Protein AF-A0A3S2CDN4-F1 (afdb_monomer)

Foldseek 3Di:
DVVVVVVVVVVVVVVVVVVVVDPDPVVPDPLVVVLLVLLQQQLAPPDPVSSVVSNVCSVVQLVVCVVVPPCSSVVSVVVSVVSCVVCVRTPDDDPDD

Secondary structure (DSSP, 8-state):
-HHHHHHHHHHHHHHHHHHHSS--GGGG-HHHHHHHHHHHHHH-TT-HHHHHHHHHHHHHHHHHGGGGGGGHHHHHHHHHHHHHHH-TT-SS-----

Sequence (97 aa):
AYMMGAVIASVAGCLYAAKMTAISPESFTFNQSLLILLGVVLGGMGRIPGVVLGAVLVALLPEVLRGAGTYRPLVTAIALLAIMLFRPNGLWPDKRV

Solvent-accessible surface area (backbone atoms only — not comparable to full-atom values): 5607 Å² total; per-residue (Å²): 110,69,67,62,52,50,53,54,52,50,54,51,48,53,52,50,55,65,71,54,82,61,95,50,76,78,75,70,38,73,68,55,58,47,50,56,50,49,11,48,60,47,5,26,99,82,43,73,70,19,26,53,53,24,35,52,49,52,60,45,50,57,57,73,40,58,83,52,62,92,51,34,67,61,54,44,51,51,52,50,50,49,50,41,71,78,40,76,71,20,84,46,84,83,86,78,126

Structure (mmCIF, N/CA/C/O backbone):
data_AF-A0A3S2CDN4-F1
#
_entry.id   AF-A0A3S2CDN4-F1
#
loop_
_atom_site.group_PDB
_atom_site.id
_atom_site.type_symbol
_atom_site.label_atom_id
_atom_site.label_alt_id
_atom_site.label_comp_id
_atom_site.label_asym_id
_atom_site.label_entity_id
_atom_site.label_seq_id
_atom_site.pdbx_PDB_ins_code
_atom_site.Cartn_x
_atom_site.Cartn_y
_atom_site.Cartn_z
_atom_site.occupancy
_atom_site.B_iso_or_equiv
_atom_site.auth_seq_id
_atom_site.auth_comp_id
_atom_site.auth_asym_id
_atom_site.auth_atom_id
_atom_site.pdbx_PDB_model_num
ATOM 1 N N . ALA A 1 1 ? -7.352 -16.772 11.253 1.00 75.88 1 ALA A N 1
ATOM 2 C CA . ALA A 1 1 ? -7.006 -15.417 10.769 1.00 75.88 1 ALA A CA 1
ATOM 3 C C . ALA A 1 1 ? -5.616 -15.371 10.126 1.00 75.88 1 ALA A C 1
ATOM 5 O O . ALA A 1 1 ? -5.547 -15.130 8.930 1.00 75.88 1 ALA A O 1
ATOM 6 N N . TYR A 1 2 ? -4.536 -15.673 10.861 1.00 81.44 2 TYR A N 1
ATOM 7 C CA . TYR A 1 2 ? -3.157 -15.590 10.341 1.00 81.44 2 TYR A CA 1
ATOM 8 C C . TYR A 1 2 ? -2.913 -16.455 9.091 1.00 81.44 2 TYR A C 1
ATOM 10 O O . TYR A 1 2 ? -2.394 -15.964 8.096 1.00 81.44 2 TYR A O 1
ATOM 18 N N . MET A 1 3 ? -3.390 -17.707 9.096 1.00 92.25 3 MET A N 1
ATOM 19 C CA . MET A 1 3 ? -3.254 -18.618 7.949 1.00 92.25 3 MET A CA 1
ATOM 20 C C . MET A 1 3 ? -3.964 -18.114 6.683 1.00 92.25 3 MET A C 1
ATOM 22 O O . MET A 1 3 ? -3.390 -18.164 5.604 1.00 92.25 3 MET A O 1
ATOM 26 N N . MET A 1 4 ? -5.186 -17.578 6.799 1.00 88.81 4 MET A N 1
ATOM 27 C CA . MET A 1 4 ? -5.907 -17.031 5.638 1.00 88.81 4 MET A CA 1
ATOM 28 C C . MET A 1 4 ? -5.191 -15.803 5.065 1.00 88.81 4 MET A C 1
ATOM 30 O O . MET A 1 4 ? -5.064 -15.689 3.852 1.00 88.81 4 MET A O 1
ATOM 34 N N . GLY A 1 5 ? -4.673 -14.920 5.927 1.00 85.94 5 GLY A N 1
ATOM 35 C CA . GLY A 1 5 ? -3.873 -13.771 5.493 1.00 85.94 5 GLY A CA 1
ATOM 36 C C . GLY A 1 5 ? -2.573 -14.189 4.803 1.00 85.94 5 GLY A C 1
ATOM 37 O O . GLY A 1 5 ? -2.247 -13.647 3.751 1.00 85.94 5 GLY A O 1
ATOM 38 N N . ALA A 1 6 ? -1.878 -15.193 5.346 1.00 89.19 6 ALA A N 1
ATOM 39 C CA . ALA A 1 6 ? -0.658 -15.735 4.756 1.00 89.19 6 ALA A CA 1
ATOM 40 C C . ALA A 1 6 ? -0.914 -16.335 3.366 1.00 89.19 6 ALA A C 1
ATOM 42 O O . ALA A 1 6 ? -0.197 -16.009 2.429 1.00 89.19 6 ALA A O 1
ATOM 43 N N . VAL A 1 7 ? -1.979 -17.129 3.201 1.00 95.25 7 VAL A N 1
ATOM 44 C CA . VAL A 1 7 ? -2.347 -17.709 1.898 1.00 95.25 7 VAL A CA 1
ATOM 45 C C . VAL A 1 7 ? -2.629 -16.614 0.865 1.00 95.25 7 VAL A C 1
ATOM 47 O O . VAL A 1 7 ? -2.104 -16.674 -0.245 1.00 95.25 7 VAL A O 1
ATOM 50 N N . ILE A 1 8 ? -3.400 -15.584 1.226 1.00 89.50 8 ILE A N 1
ATOM 51 C CA . ILE A 1 8 ? -3.726 -14.475 0.314 1.00 89.50 8 ILE A CA 1
ATOM 52 C C . ILE A 1 8 ? -2.463 -13.681 -0.056 1.00 89.50 8 ILE A C 1
ATOM 54 O O . ILE A 1 8 ? -2.251 -13.375 -1.230 1.00 89.50 8 ILE A O 1
ATOM 58 N N . ALA A 1 9 ? -1.601 -13.387 0.921 1.00 87.19 9 ALA A N 1
ATOM 59 C CA . ALA A 1 9 ? -0.348 -12.669 0.698 1.00 87.19 9 ALA A CA 1
ATOM 60 C C . ALA A 1 9 ? 0.628 -13.463 -0.187 1.00 87.19 9 ALA A C 1
ATOM 62 O O . ALA A 1 9 ? 1.229 -12.893 -1.098 1.00 87.19 9 ALA A O 1
ATOM 63 N N . SER A 1 10 ? 0.751 -14.778 0.025 1.00 90.00 10 SER A N 1
ATOM 64 C CA . SER A 1 10 ? 1.596 -15.652 -0.796 1.00 90.00 10 SER A CA 1
ATOM 65 C C . SER A 1 10 ? 1.110 -15.725 -2.243 1.00 90.00 10 SER A C 1
ATOM 67 O O . SER A 1 10 ? 1.911 -15.550 -3.157 1.00 90.00 10 SER A O 1
ATOM 69 N N . VAL A 1 11 ? -0.196 -15.911 -2.471 1.00 94.81 11 VAL A N 1
ATOM 70 C CA . VAL A 1 11 ? -0.769 -15.948 -3.829 1.00 94.81 11 VAL A CA 1
ATOM 71 C C . VAL A 1 11 ? -0.549 -14.619 -4.557 1.00 94.81 11 VAL A C 1
ATOM 73 O O . VAL A 1 11 ? -0.111 -14.614 -5.708 1.00 94.81 11 VAL A O 1
ATOM 76 N N . ALA A 1 12 ? -0.784 -13.490 -3.881 1.00 87.75 12 ALA A N 1
ATOM 77 C CA . ALA A 1 12 ? -0.528 -12.163 -4.438 1.00 87.75 12 ALA A CA 1
ATOM 78 C C . ALA A 1 12 ? 0.957 -11.953 -4.787 1.00 87.75 12 ALA A C 1
ATOM 80 O O . ALA A 1 12 ? 1.267 -11.440 -5.863 1.00 87.75 12 ALA A O 1
ATOM 81 N N . GLY A 1 13 ? 1.876 -12.396 -3.922 1.00 84.75 13 GLY A N 1
ATOM 82 C CA . GLY A 1 13 ? 3.319 -12.324 -4.159 1.00 84.75 13 GLY A CA 1
ATOM 83 C C . GLY A 1 13 ? 3.778 -13.160 -5.358 1.00 84.75 13 GLY A C 1
ATOM 84 O O . GLY A 1 13 ? 4.526 -12.665 -6.200 1.00 84.75 13 GLY A O 1
ATOM 85 N N . CYS A 1 14 ? 3.283 -14.396 -5.495 1.00 89.06 14 CYS A N 1
ATOM 86 C CA . CYS A 1 14 ? 3.586 -15.251 -6.647 1.00 89.06 14 CYS A CA 1
ATOM 87 C C . CYS A 1 14 ? 3.082 -14.644 -7.966 1.00 89.06 14 CYS A C 1
ATOM 89 O O . CYS A 1 14 ? 3.803 -14.650 -8.964 1.00 89.06 14 CYS A O 1
ATOM 91 N N . LEU A 1 15 ? 1.872 -14.074 -7.968 1.00 87.50 15 LEU A N 1
ATOM 92 C CA . LEU A 1 15 ? 1.315 -13.367 -9.126 1.00 87.50 15 LEU A CA 1
ATOM 93 C C . LEU A 1 15 ? 2.140 -12.128 -9.491 1.00 87.50 15 LEU A C 1
ATOM 95 O O . LEU A 1 15 ? 2.399 -11.887 -10.669 1.00 87.50 15 LEU A O 1
ATOM 99 N N . TYR A 1 16 ? 2.575 -11.357 -8.493 1.00 82.75 16 TYR A N 1
ATOM 100 C CA . TYR A 1 16 ? 3.409 -10.177 -8.702 1.00 82.75 16 TYR A CA 1
ATOM 101 C C . TYR A 1 16 ? 4.774 -10.536 -9.308 1.00 82.75 16 TYR A C 1
ATOM 103 O O . TYR A 1 16 ? 5.199 -9.922 -10.286 1.00 82.75 16 TYR A O 1
ATOM 111 N N . ALA A 1 17 ? 5.420 -11.590 -8.802 1.00 82.12 17 ALA A N 1
ATOM 112 C CA . ALA A 1 17 ? 6.676 -12.095 -9.353 1.00 82.12 17 ALA A CA 1
ATOM 113 C C . ALA A 1 17 ? 6.517 -12.582 -10.806 1.00 82.12 17 ALA A C 1
ATOM 115 O O . ALA A 1 17 ? 7.334 -12.248 -11.663 1.00 82.12 17 ALA A O 1
ATOM 116 N N . ALA A 1 18 ? 5.429 -13.300 -11.109 1.00 83.56 18 ALA A N 1
ATOM 117 C CA . ALA A 1 18 ? 5.124 -13.754 -12.466 1.00 83.56 18 ALA A CA 1
ATOM 118 C C . ALA A 1 18 ? 4.884 -12.588 -13.443 1.00 83.56 18 ALA A C 1
ATOM 120 O O . ALA A 1 18 ? 5.219 -12.692 -14.621 1.00 83.56 18 ALA A O 1
ATOM 121 N N . LYS A 1 19 ? 4.335 -11.463 -12.963 1.00 78.62 19 LYS A N 1
ATOM 122 C CA . LYS A 1 19 ? 4.163 -10.238 -13.759 1.00 78.62 19 LYS A CA 1
ATOM 123 C C . LYS A 1 19 ? 5.472 -9.517 -14.057 1.00 78.62 19 LYS A C 1
ATOM 125 O O . LYS A 1 19 ? 5.550 -8.863 -15.091 1.00 78.62 19 LYS A O 1
ATOM 130 N N . MET A 1 20 ? 6.474 -9.610 -13.183 1.00 72.25 20 MET A N 1
ATOM 131 C CA . MET A 1 20 ? 7.726 -8.882 -13.379 1.00 72.25 20 MET A CA 1
ATOM 132 C C . MET A 1 20 ? 8.624 -9.493 -14.459 1.00 72.25 20 MET A C 1
ATOM 134 O O . MET A 1 20 ? 9.335 -8.724 -15.086 1.00 72.25 20 MET A O 1
ATOM 138 N N . THR A 1 21 ? 8.526 -10.794 -14.782 1.00 65.88 21 THR A N 1
ATOM 139 C CA . THR A 1 21 ? 9.258 -11.554 -15.843 1.00 65.88 21 THR A CA 1
ATOM 140 C C . THR A 1 21 ? 10.799 -11.464 -15.866 1.00 65.88 21 THR A C 1
ATOM 142 O O . THR A 1 21 ? 11.448 -12.463 -16.154 1.00 65.88 21 THR A O 1
ATOM 145 N N . ALA A 1 22 ? 11.396 -10.331 -15.504 1.00 62.41 22 ALA A N 1
ATOM 146 C CA . ALA A 1 22 ? 12.802 -10.092 -15.241 1.00 62.41 22 ALA A CA 1
ATOM 147 C C . ALA A 1 22 ? 12.918 -9.407 -13.870 1.00 62.41 22 ALA A C 1
ATOM 149 O O . ALA A 1 22 ? 12.385 -8.320 -13.645 1.00 62.41 22 ALA A O 1
ATOM 150 N N . ILE A 1 23 ? 13.593 -10.064 -12.929 1.00 61.00 23 ILE A N 1
ATOM 151 C CA . ILE A 1 23 ? 13.836 -9.516 -11.592 1.00 61.00 23 ILE A CA 1
ATOM 152 C C . ILE A 1 23 ? 15.071 -8.622 -11.698 1.00 61.00 23 ILE A C 1
ATOM 154 O O . ILE A 1 23 ? 16.198 -9.073 -11.508 1.00 61.00 23 ILE A O 1
ATOM 158 N N . SER A 1 24 ? 14.860 -7.358 -12.058 1.00 60.06 24 SER A N 1
ATOM 159 C CA . SER A 1 24 ? 15.920 -6.346 -12.032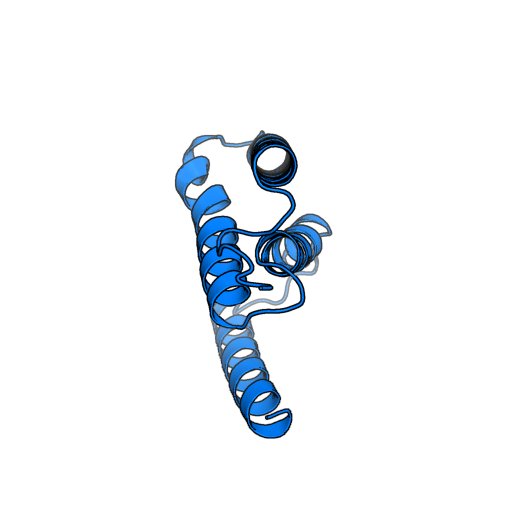 1.00 60.06 24 SER A CA 1
ATOM 160 C C . SER A 1 24 ? 15.976 -5.697 -10.644 1.00 60.06 24 SER A C 1
ATOM 162 O O . SER A 1 24 ? 14.915 -5.344 -10.120 1.00 60.06 24 SER A O 1
ATOM 164 N N . PRO A 1 25 ? 17.159 -5.488 -10.035 1.00 58.47 25 PRO A N 1
ATOM 165 C CA . PRO A 1 25 ? 17.287 -4.817 -8.736 1.00 58.47 25 PRO A CA 1
ATOM 166 C C . PRO A 1 25 ? 16.638 -3.426 -8.697 1.00 58.47 25 PRO A C 1
ATOM 168 O O . PRO A 1 25 ? 16.165 -3.002 -7.644 1.00 58.47 25 PRO A O 1
ATOM 171 N N . GLU A 1 26 ? 16.528 -2.738 -9.841 1.00 65.19 26 GLU A N 1
ATOM 172 C CA . GLU A 1 26 ? 15.805 -1.462 -9.928 1.00 65.19 26 GLU A CA 1
ATOM 173 C C . GLU A 1 26 ? 14.290 -1.585 -9.691 1.00 65.19 26 GLU A C 1
ATOM 175 O O . GLU A 1 26 ? 13.628 -0.597 -9.374 1.00 65.19 26 GLU A O 1
ATOM 180 N N . SER A 1 27 ? 13.715 -2.782 -9.808 1.00 62.59 27 SER A N 1
ATOM 181 C CA . SER A 1 27 ? 12.283 -2.994 -9.584 1.00 62.59 27 SER A CA 1
ATOM 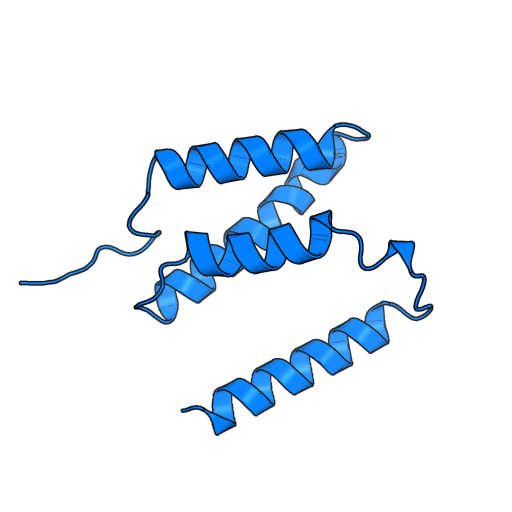182 C C . SER A 1 27 ? 11.899 -2.922 -8.107 1.00 62.59 27 SER A C 1
ATOM 184 O O . SER A 1 27 ? 10.759 -2.600 -7.804 1.00 62.59 27 SER A O 1
ATOM 186 N N . PHE A 1 28 ? 12.831 -3.170 -7.181 1.00 65.31 28 PHE A N 1
ATOM 187 C CA . PHE A 1 28 ? 12.611 -3.079 -5.731 1.00 65.31 28 PHE A CA 1
ATOM 188 C C . PHE A 1 28 ? 13.349 -1.880 -5.133 1.00 65.31 28 PHE A C 1
ATOM 190 O O . PHE A 1 28 ? 14.074 -1.984 -4.145 1.00 65.31 28 PHE A O 1
ATOM 197 N N . THR A 1 29 ? 13.175 -0.712 -5.746 1.00 75.81 29 THR A N 1
ATOM 198 C CA . THR A 1 29 ? 13.712 0.530 -5.183 1.00 75.81 29 THR A CA 1
ATOM 199 C C . THR A 1 29 ? 13.004 0.904 -3.882 1.00 75.81 29 THR A C 1
ATOM 201 O O . THR A 1 29 ? 11.862 0.519 -3.624 1.00 75.81 29 THR A O 1
ATOM 204 N N . PHE A 1 30 ? 13.670 1.731 -3.074 1.00 74.25 30 PHE A N 1
ATOM 205 C CA . PHE A 1 30 ? 13.145 2.293 -1.824 1.00 74.25 30 PHE A CA 1
ATOM 206 C C . PHE A 1 30 ? 11.720 2.867 -1.948 1.00 74.25 30 PHE A C 1
ATOM 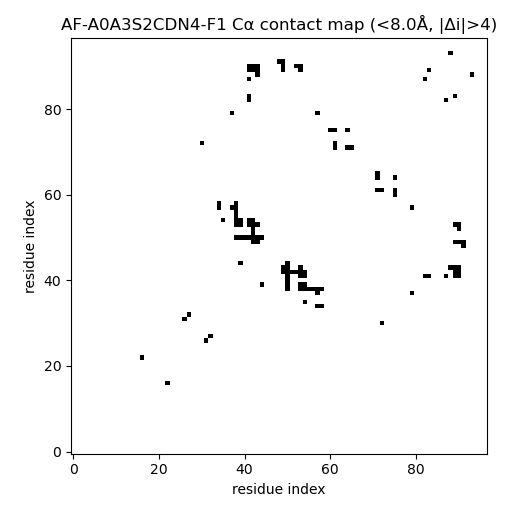208 O O . PHE A 1 30 ? 10.907 2.748 -1.033 1.00 74.25 30 PHE A O 1
ATOM 215 N N . ASN A 1 31 ? 11.396 3.432 -3.112 1.00 75.06 31 ASN A N 1
ATOM 216 C CA . ASN A 1 31 ? 10.080 3.975 -3.424 1.00 75.06 31 ASN A CA 1
ATOM 217 C C . ASN A 1 31 ? 8.964 2.916 -3.323 1.00 75.06 31 ASN A C 1
ATOM 219 O O . ASN A 1 31 ? 7.898 3.175 -2.771 1.00 75.06 31 ASN A O 1
ATOM 223 N N . GLN A 1 32 ? 9.218 1.690 -3.780 1.00 78.56 32 GLN A N 1
ATOM 224 C CA . GLN A 1 32 ? 8.206 0.636 -3.779 1.00 78.56 32 GLN A CA 1
ATOM 225 C C . GLN A 1 32 ? 7.913 0.119 -2.367 1.00 78.56 32 GLN A C 1
ATOM 227 O O . GLN A 1 32 ? 6.753 -0.078 -2.005 1.00 78.56 32 GLN A O 1
ATOM 232 N N . SER A 1 33 ? 8.949 -0.014 -1.536 1.00 82.44 33 SER A N 1
ATOM 233 C CA . SER A 1 33 ? 8.796 -0.349 -0.116 1.00 82.44 33 SER A CA 1
ATOM 234 C C . SER A 1 33 ? 8.026 0.735 0.641 1.00 82.44 33 SER A C 1
ATOM 236 O O . SER A 1 33 ? 7.159 0.416 1.454 1.00 82.44 33 SER A O 1
ATOM 238 N N . LEU A 1 34 ? 8.291 2.012 0.339 1.00 82.38 34 LEU A N 1
ATOM 239 C CA . LEU A 1 34 ? 7.536 3.133 0.898 1.00 82.38 34 LEU A CA 1
ATOM 240 C C . LEU A 1 34 ? 6.058 3.078 0.514 1.00 82.38 34 LEU A C 1
ATOM 242 O O . LEU A 1 34 ? 5.216 3.262 1.384 1.00 82.38 34 LEU A O 1
ATOM 246 N N . LEU A 1 35 ? 5.718 2.797 -0.745 1.00 79.50 35 LEU A N 1
ATOM 247 C CA . LEU A 1 35 ? 4.318 2.704 -1.175 1.00 79.50 35 LEU A CA 1
ATOM 248 C C . LEU A 1 35 ? 3.552 1.611 -0.419 1.00 79.50 35 LEU A C 1
ATOM 250 O O . LEU A 1 35 ? 2.426 1.842 0.019 1.00 79.50 35 LEU A O 1
ATOM 254 N N . ILE A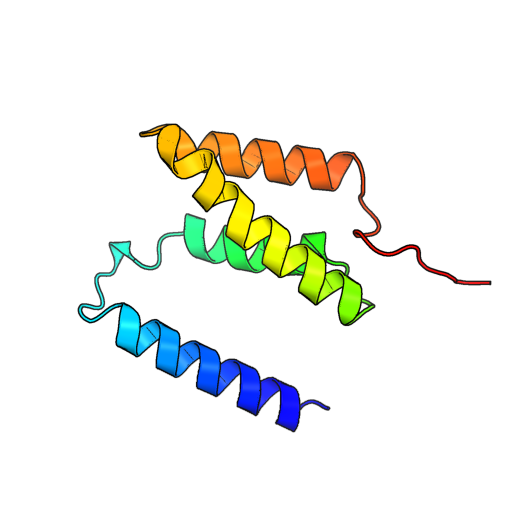 1 36 ? 4.172 0.446 -0.210 1.00 82.62 36 ILE A N 1
ATOM 255 C CA . ILE A 1 36 ? 3.565 -0.653 0.556 1.00 82.62 36 ILE A CA 1
ATOM 256 C C . ILE A 1 36 ? 3.386 -0.248 2.026 1.00 82.62 36 ILE A C 1
ATOM 258 O O . ILE A 1 36 ? 2.304 -0.430 2.587 1.00 82.62 36 ILE A O 1
ATOM 262 N N . LEU A 1 37 ? 4.416 0.347 2.641 1.00 81.81 37 LEU A N 1
ATOM 263 C CA . LEU A 1 37 ? 4.359 0.847 4.017 1.00 81.81 37 LEU A CA 1
ATOM 264 C C . LEU A 1 37 ? 3.248 1.896 4.180 1.00 81.81 37 LEU A C 1
ATOM 266 O O . LEU A 1 37 ? 2.422 1.798 5.085 1.00 81.81 37 LEU A O 1
ATOM 270 N N . LEU A 1 38 ? 3.196 2.876 3.279 1.00 76.75 38 LEU A N 1
ATOM 271 C CA . LEU A 1 38 ? 2.210 3.952 3.294 1.00 76.75 38 LEU A CA 1
ATOM 272 C C . LEU A 1 38 ? 0.792 3.416 3.086 1.00 76.75 38 LEU A C 1
ATOM 274 O O . LEU A 1 38 ? -0.113 3.877 3.772 1.00 76.75 38 LEU A O 1
ATOM 278 N N . GLY A 1 39 ? 0.590 2.418 2.220 1.00 78.00 39 GLY A N 1
ATOM 279 C CA . GLY A 1 39 ? -0.712 1.770 2.033 1.00 78.00 39 GLY A CA 1
ATOM 280 C C . GLY A 1 39 ? -1.270 1.162 3.323 1.00 78.00 39 GLY A C 1
ATOM 281 O O . GLY A 1 39 ? -2.455 1.314 3.619 1.00 78.00 39 GLY A O 1
ATOM 282 N N . VAL A 1 40 ? -0.407 0.537 4.130 1.00 76.69 40 VAL A N 1
ATOM 283 C CA . VAL A 1 40 ? -0.792 -0.056 5.421 1.00 76.69 40 VAL A CA 1
ATOM 284 C C . VAL A 1 40 ? -0.999 1.016 6.495 1.00 76.69 40 VAL A C 1
ATOM 286 O O . VAL A 1 40 ? -1.991 0.970 7.222 1.00 76.69 40 VAL A O 1
ATOM 289 N N . VAL A 1 41 ? -0.101 2.001 6.583 1.00 75.94 41 VAL A N 1
ATOM 290 C CA . VAL A 1 41 ? -0.162 3.066 7.599 1.00 75.94 41 VAL A CA 1
ATOM 291 C C . VAL A 1 41 ? -1.364 3.989 7.370 1.00 75.94 41 VAL A C 1
ATOM 293 O O . VAL A 1 41 ? -2.082 4.294 8.319 1.00 75.94 41 VAL A O 1
ATOM 296 N N . LEU A 1 42 ? -1.643 4.374 6.119 1.00 74.56 42 LEU A N 1
ATOM 297 C CA . LEU A 1 42 ? -2.794 5.210 5.750 1.00 74.56 42 LEU A CA 1
ATOM 298 C C . LEU A 1 42 ? -4.134 4.527 6.070 1.00 74.56 42 LEU A C 1
ATOM 300 O O . LEU A 1 42 ? -5.117 5.184 6.406 1.00 74.56 42 LEU A O 1
ATOM 304 N N . GLY A 1 43 ? -4.187 3.201 5.950 1.00 72.19 43 GLY A N 1
ATOM 305 C CA . GLY A 1 43 ? -5.395 2.423 6.199 1.00 72.19 43 GLY A CA 1
ATOM 306 C C . GLY A 1 43 ? -5.778 2.263 7.678 1.00 72.19 43 GLY A C 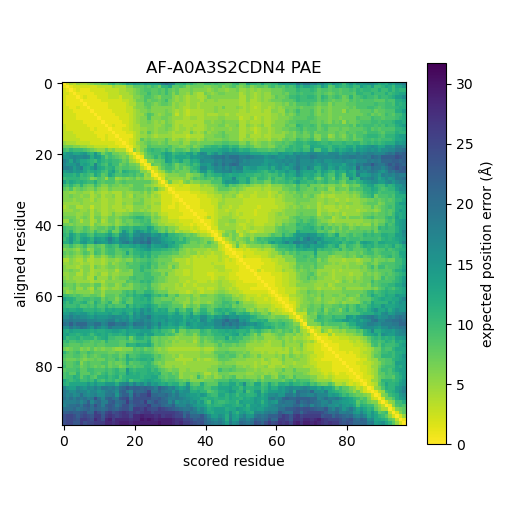1
ATOM 307 O O . GLY A 1 43 ? -6.939 1.980 7.977 1.00 72.19 43 GLY A O 1
ATOM 308 N N . GLY A 1 44 ? -4.837 2.493 8.599 1.00 69.38 44 GLY A N 1
ATOM 309 C CA . GLY A 1 44 ? -5.036 2.413 10.049 1.00 69.38 44 GLY A CA 1
ATOM 310 C C . GLY A 1 44 ? -4.846 1.000 10.624 1.00 69.38 44 GLY A C 1
ATOM 311 O O . GLY A 1 44 ? -5.452 0.032 10.169 1.00 69.38 44 GLY A O 1
ATOM 312 N N . MET A 1 45 ? -4.042 0.874 11.689 1.00 63.28 45 MET A N 1
ATOM 313 C CA . MET A 1 45 ? -3.590 -0.410 12.269 1.00 63.28 45 MET A CA 1
ATOM 314 C C . MET A 1 45 ? -4.660 -1.237 13.026 1.00 63.28 45 MET A C 1
ATOM 316 O O . MET A 1 45 ? -4.315 -2.121 13.804 1.00 63.28 45 MET A O 1
ATOM 320 N N . GLY A 1 46 ? -5.959 -0.987 12.832 1.00 62.06 46 GLY A N 1
ATOM 321 C CA . GLY A 1 46 ? -7.015 -1.574 13.677 1.00 62.06 46 GLY A CA 1
ATOM 322 C C . GLY A 1 46 ? -8.240 -2.154 12.966 1.00 62.06 46 GLY A C 1
ATOM 323 O O . GLY A 1 46 ? -9.035 -2.840 13.607 1.00 62.06 46 GLY A O 1
ATOM 324 N N . ARG A 1 47 ? -8.442 -1.899 11.664 1.00 68.94 47 ARG A N 1
ATOM 325 C CA . ARG A 1 47 ? -9.664 -2.306 10.941 1.00 68.94 47 ARG A CA 1
ATOM 326 C C . ARG A 1 47 ? -9.333 -2.795 9.528 1.00 68.94 47 ARG A C 1
ATOM 328 O O . ARG A 1 47 ? -8.874 -2.019 8.696 1.00 68.94 47 ARG A O 1
ATOM 335 N N . ILE A 1 48 ? -9.680 -4.051 9.229 1.00 75.50 48 ILE A N 1
ATOM 336 C CA . ILE A 1 48 ? -9.527 -4.672 7.898 1.00 75.50 48 ILE A CA 1
ATOM 337 C C . ILE A 1 48 ? -10.099 -3.798 6.753 1.00 75.50 48 ILE A C 1
ATOM 339 O O . ILE A 1 48 ? -9.375 -3.592 5.781 1.00 75.50 48 ILE A O 1
ATOM 343 N N . PRO A 1 49 ? -11.322 -3.217 6.829 1.00 76.31 49 PRO A N 1
ATOM 344 C CA . PRO A 1 49 ? -11.851 -2.402 5.726 1.00 76.31 49 PRO A CA 1
ATOM 345 C C . PRO A 1 49 ? -11.096 -1.080 5.510 1.00 76.31 49 PRO A C 1
ATOM 347 O O . PRO A 1 49 ? -10.998 -0.621 4.374 1.00 76.31 49 PRO A O 1
ATOM 350 N N . GLY A 1 50 ? -10.526 -0.491 6.568 1.00 76.19 50 GLY A N 1
ATOM 351 C CA . GLY A 1 50 ? -9.694 0.713 6.464 1.00 76.19 50 GLY A CA 1
ATOM 352 C C . GLY A 1 50 ? -8.373 0.433 5.749 1.00 76.19 50 GLY A C 1
ATOM 353 O O . GLY A 1 50 ? -7.998 1.175 4.844 1.00 76.19 50 GLY A O 1
ATOM 354 N N . VAL A 1 51 ? -7.729 -0.695 6.077 1.00 77.50 51 VAL A N 1
ATOM 355 C CA . VAL A 1 51 ? -6.491 -1.157 5.424 1.00 77.50 51 VAL A CA 1
ATOM 356 C C . VAL A 1 51 ? -6.709 -1.458 3.944 1.00 77.50 51 VAL A C 1
ATOM 358 O O . VAL A 1 51 ? -5.907 -1.037 3.117 1.00 77.50 51 VAL A O 1
ATOM 361 N N . VAL A 1 52 ? -7.812 -2.123 3.587 1.00 82.25 52 VAL A N 1
ATOM 362 C CA . VAL A 1 52 ? -8.133 -2.427 2.182 1.00 82.25 52 VAL A CA 1
ATOM 363 C C . VAL A 1 52 ? -8.371 -1.145 1.375 1.00 82.25 52 VAL A C 1
ATOM 365 O O . VAL A 1 52 ? -7.789 -0.988 0.304 1.00 82.25 52 VAL A O 1
ATOM 368 N N . LEU A 1 53 ? -9.165 -0.199 1.891 1.00 79.25 53 LEU A N 1
ATOM 369 C CA . LEU A 1 53 ? -9.404 1.086 1.220 1.00 79.25 53 LEU A CA 1
ATOM 370 C C . LEU A 1 53 ? -8.129 1.931 1.105 1.00 79.25 53 LEU A C 1
ATOM 372 O O . LEU A 1 53 ? -7.881 2.515 0.052 1.00 79.25 53 LEU A O 1
ATOM 376 N N . GLY A 1 54 ? -7.309 1.969 2.159 1.00 78.00 54 GLY A N 1
ATOM 377 C CA . GLY A 1 54 ? -6.022 2.661 2.157 1.00 78.00 54 GLY A CA 1
ATOM 378 C C . GLY A 1 54 ? -5.066 2.085 1.115 1.00 78.00 54 GLY A C 1
ATOM 379 O O . GLY A 1 54 ? -4.553 2.828 0.283 1.00 78.00 54 GLY A O 1
ATOM 380 N N . ALA A 1 55 ? -4.901 0.761 1.081 1.00 81.19 55 ALA A N 1
ATOM 381 C CA . ALA A 1 55 ? -4.050 0.087 0.105 1.00 81.19 55 ALA A CA 1
ATOM 382 C C . ALA A 1 55 ? -4.499 0.341 -1.346 1.00 81.19 55 ALA A C 1
ATOM 384 O O . ALA A 1 55 ? -3.662 0.617 -2.203 1.00 81.19 55 ALA A O 1
ATOM 385 N N . VAL A 1 56 ? -5.809 0.311 -1.622 1.00 82.88 56 VAL A N 1
ATOM 386 C CA . VAL A 1 56 ? -6.357 0.611 -2.958 1.00 82.88 56 VAL A CA 1
ATOM 387 C C . VAL A 1 56 ? -6.101 2.066 -3.349 1.00 82.88 56 VAL A C 1
ATOM 389 O O . VAL A 1 56 ? -5.668 2.333 -4.469 1.00 82.88 56 VAL A O 1
ATOM 392 N N . LEU A 1 57 ? -6.315 3.013 -2.432 1.00 81.31 57 LEU A N 1
ATOM 393 C CA . LEU A 1 57 ? -6.082 4.431 -2.694 1.00 81.31 57 LEU A CA 1
ATOM 394 C C . LEU A 1 57 ? -4.603 4.706 -3.004 1.00 81.31 57 LEU A C 1
ATOM 396 O O . LEU A 1 57 ? -4.295 5.369 -3.992 1.00 81.31 57 LEU A O 1
ATOM 400 N N . VAL A 1 58 ? -3.692 4.158 -2.192 1.00 81.00 58 VAL A N 1
ATOM 401 C CA . VAL A 1 58 ? -2.240 4.319 -2.372 1.00 81.00 58 VAL A CA 1
ATOM 402 C C . VAL A 1 58 ? -1.740 3.633 -3.640 1.00 81.00 58 VAL A C 1
ATOM 404 O O . VAL A 1 58 ? -0.810 4.138 -4.256 1.00 81.00 58 VAL A O 1
ATOM 407 N N . ALA A 1 59 ? -2.359 2.531 -4.071 1.00 81.75 59 ALA A N 1
ATOM 408 C CA . ALA A 1 59 ? -2.024 1.885 -5.339 1.00 81.75 59 ALA A CA 1
ATOM 409 C C . ALA A 1 59 ? -2.505 2.693 -6.560 1.00 81.75 59 ALA A C 1
ATOM 411 O O . ALA A 1 59 ? -1.804 2.761 -7.567 1.00 81.75 59 ALA A O 1
ATOM 412 N N . LEU A 1 60 ? -3.677 3.333 -6.475 1.00 79.75 60 LEU A N 1
ATOM 413 C CA . LEU A 1 60 ? -4.252 4.118 -7.575 1.00 79.75 60 LEU A CA 1
ATOM 414 C C . LEU A 1 60 ? -3.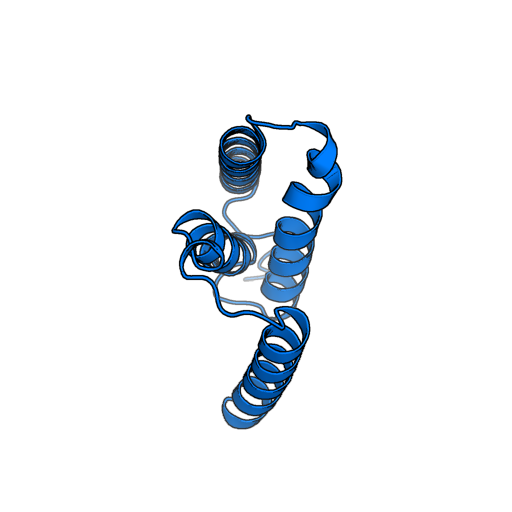604 5.496 -7.732 1.00 79.75 60 LEU A C 1
ATOM 416 O O . LEU A 1 60 ? -3.472 5.990 -8.849 1.00 79.75 60 LEU A O 1
ATOM 420 N N . LEU A 1 61 ? -3.177 6.121 -6.635 1.00 76.75 61 LEU A N 1
ATOM 421 C CA . LEU A 1 61 ? -2.587 7.460 -6.643 1.00 76.75 61 LEU A CA 1
ATOM 422 C C . LEU A 1 61 ? -1.379 7.609 -7.599 1.00 76.75 61 LEU A C 1
ATOM 424 O O . LEU A 1 61 ? -1.416 8.499 -8.452 1.00 76.75 61 LEU A O 1
ATOM 428 N N . PRO A 1 62 ? -0.338 6.749 -7.551 1.00 72.38 62 PRO A N 1
ATOM 429 C CA . PRO A 1 62 ? 0.786 6.810 -8.484 1.00 72.38 62 PRO A CA 1
ATOM 430 C C . PRO A 1 62 ? 0.413 6.415 -9.919 1.00 72.38 62 PRO A C 1
ATOM 432 O O . PRO A 1 62 ? 1.189 6.710 -10.833 1.00 72.38 62 PRO A O 1
ATOM 435 N N . GLU A 1 63 ? -0.722 5.741 -10.128 1.00 76.00 63 GLU A N 1
ATOM 436 C CA . GLU A 1 63 ? -1.212 5.328 -11.448 1.00 76.00 63 GLU A CA 1
ATOM 437 C C . GLU A 1 63 ? -1.990 6.458 -12.136 1.00 76.00 63 GLU A C 1
ATOM 439 O O . GLU A 1 63 ? -1.792 6.723 -13.319 1.00 76.00 63 GLU A O 1
ATOM 444 N N . VAL A 1 64 ? -2.787 7.221 -11.385 1.00 74.62 64 VAL A N 1
ATOM 445 C CA . VAL A 1 64 ? -3.414 8.458 -11.881 1.00 74.62 64 VAL A CA 1
ATOM 446 C C . VAL A 1 64 ? -2.347 9.521 -12.168 1.00 74.62 64 VAL A C 1
ATOM 448 O O . VAL A 1 64 ? -2.413 10.224 -13.174 1.00 74.62 64 VAL A O 1
ATOM 451 N N . LEU A 1 65 ? -1.300 9.587 -11.338 1.00 68.19 65 LEU A N 1
ATOM 452 C CA . LEU A 1 65 ? -0.151 10.476 -11.536 1.00 68.19 65 LEU A CA 1
ATOM 453 C C . LEU A 1 65 ? 0.863 9.958 -12.568 1.00 68.19 65 LEU A C 1
ATOM 455 O O . LEU A 1 65 ? 1.935 10.547 -12.722 1.00 68.19 65 LEU A O 1
ATOM 459 N N . ARG A 1 66 ? 0.545 8.899 -13.327 1.00 66.50 66 ARG A N 1
ATOM 460 C CA . ARG A 1 66 ? 1.434 8.370 -14.375 1.00 66.50 66 ARG A CA 1
ATOM 461 C C . ARG A 1 66 ? 1.804 9.426 -15.426 1.00 66.50 66 ARG A C 1
ATOM 463 O O . ARG A 1 66 ? 2.879 9.339 -16.010 1.00 66.50 66 ARG A O 1
ATOM 470 N N . GLY A 1 67 ? 0.968 10.451 -15.619 1.00 64.81 67 GLY A N 1
ATOM 471 C CA . GLY A 1 67 ? 1.248 11.590 -16.503 1.00 64.81 67 GLY A CA 1
ATOM 472 C C . GLY A 1 67 ? 2.310 12.582 -16.000 1.00 64.81 67 GLY A C 1
ATOM 473 O O . GLY A 1 67 ? 2.771 13.403 -16.784 1.00 64.81 67 GLY A O 1
ATOM 474 N N . ALA A 1 68 ? 2.733 12.518 -14.731 1.00 61.44 68 ALA A N 1
ATOM 475 C CA . ALA A 1 68 ? 3.628 13.507 -14.111 1.00 61.44 68 ALA A CA 1
ATOM 476 C C . ALA A 1 68 ? 5.138 13.283 -14.373 1.00 61.44 68 ALA A C 1
ATOM 478 O O . ALA A 1 68 ? 5.976 14.026 -13.857 1.00 61.44 68 ALA A O 1
ATOM 479 N N . GLY A 1 69 ? 5.508 12.273 -15.170 1.00 69.12 69 GLY A N 1
ATOM 480 C CA . GLY A 1 69 ? 6.892 12.051 -15.608 1.00 69.12 69 GLY A CA 1
ATOM 481 C C . GLY A 1 69 ? 7.896 11.906 -14.454 1.00 69.12 69 GLY A C 1
ATOM 482 O O . GLY A 1 69 ? 7.683 11.138 -13.517 1.00 69.12 69 GLY A O 1
ATOM 483 N N . THR A 1 70 ? 9.002 12.651 -14.516 1.00 70.19 70 THR A N 1
ATOM 484 C CA . THR A 1 70 ? 10.147 12.560 -13.587 1.00 70.19 70 THR A CA 1
ATOM 485 C C . THR A 1 70 ? 9.808 12.930 -12.136 1.00 70.19 70 THR A C 1
ATOM 487 O O . THR A 1 70 ? 10.439 12.429 -11.208 1.00 70.19 70 THR A O 1
ATOM 490 N N . TYR A 1 71 ? 8.779 13.752 -11.902 1.00 70.81 71 TYR A N 1
ATOM 491 C CA . TYR A 1 71 ? 8.397 14.198 -10.553 1.00 70.81 71 TYR A CA 1
ATOM 492 C C . TYR A 1 71 ? 7.449 13.232 -9.826 1.00 70.81 71 TYR A C 1
ATOM 494 O O . TYR A 1 71 ? 7.077 13.471 -8.676 1.00 70.81 71 TYR A O 1
ATOM 502 N N . ARG A 1 72 ? 7.081 12.114 -10.464 1.00 70.38 72 ARG A N 1
ATOM 503 C CA . ARG A 1 72 ? 6.124 11.123 -9.951 1.00 70.38 72 ARG A CA 1
ATOM 504 C C . ARG A 1 72 ? 6.399 10.660 -8.507 1.00 70.38 72 ARG A C 1
ATOM 506 O O . ARG A 1 72 ? 5.442 10.657 -7.733 1.00 70.38 72 ARG A O 1
ATOM 513 N N . PRO A 1 73 ? 7.640 10.329 -8.085 1.00 72.31 73 PRO A N 1
ATOM 514 C CA . PRO A 1 73 ? 7.899 9.885 -6.710 1.00 72.31 73 PRO A CA 1
ATOM 515 C C . PRO A 1 73 ? 7.618 10.980 -5.679 1.00 72.31 73 PRO A C 1
ATOM 517 O O . PRO A 1 73 ? 6.982 10.729 -4.659 1.00 72.31 73 PRO A O 1
ATOM 520 N N . LEU A 1 74 ? 8.065 12.204 -5.971 1.00 77.88 74 LEU A N 1
ATOM 521 C CA . LEU A 1 74 ? 7.962 13.351 -5.071 1.00 77.88 74 LEU A CA 1
ATOM 522 C C . LEU A 1 74 ? 6.512 13.795 -4.901 1.00 77.88 74 LEU A C 1
ATOM 524 O O . LEU A 1 74 ? 6.048 13.958 -3.776 1.00 77.88 74 LEU A O 1
ATOM 528 N N . VAL A 1 75 ? 5.777 13.938 -6.006 1.00 79.12 75 VAL A N 1
ATOM 529 C CA . VAL A 1 75 ? 4.371 14.362 -5.956 1.00 79.12 75 VAL A CA 1
ATOM 530 C C . VAL A 1 75 ? 3.517 13.298 -5.266 1.00 79.12 75 VAL A C 1
ATOM 532 O O . VAL A 1 75 ? 2.669 13.642 -4.450 1.00 79.12 75 VAL A O 1
ATOM 535 N N . THR A 1 76 ? 3.778 12.010 -5.517 1.00 78.19 76 THR A N 1
ATOM 536 C CA . THR A 1 76 ? 3.062 10.918 -4.837 1.00 78.19 76 THR A CA 1
ATOM 537 C C . THR A 1 76 ? 3.357 10.907 -3.336 1.00 78.19 76 THR A C 1
ATOM 539 O O . THR A 1 76 ? 2.428 10.791 -2.542 1.00 78.19 76 THR A O 1
ATOM 542 N N . ALA A 1 77 ? 4.616 11.090 -2.922 1.00 78.06 77 ALA A N 1
ATOM 543 C CA . ALA A 1 77 ? 4.984 11.149 -1.507 1.00 78.06 77 ALA A CA 1
ATOM 544 C C . ALA A 1 77 ? 4.336 12.342 -0.783 1.00 78.06 77 ALA A C 1
ATOM 546 O O . ALA A 1 77 ? 3.785 12.175 0.304 1.00 78.06 77 ALA A O 1
ATOM 547 N N . ILE A 1 78 ? 4.339 13.530 -1.398 1.00 81.94 78 ILE A N 1
ATOM 548 C CA . ILE A 1 78 ? 3.705 14.733 -0.838 1.00 81.94 78 ILE A CA 1
ATOM 549 C C . ILE A 1 78 ? 2.184 14.571 -0.783 1.00 81.94 78 ILE A C 1
ATOM 551 O O . ILE A 1 78 ? 1.573 14.904 0.229 1.00 81.94 78 ILE A O 1
ATOM 555 N N . ALA A 1 79 ? 1.565 14.024 -1.832 1.00 78.56 79 ALA A N 1
ATOM 556 C CA . ALA A 1 79 ? 0.129 13.763 -1.853 1.00 78.56 79 ALA A CA 1
ATOM 557 C C . ALA A 1 79 ? -0.275 12.765 -0.757 1.00 78.56 79 ALA A C 1
ATOM 559 O O . ALA A 1 79 ? -1.259 12.985 -0.056 1.00 78.56 79 ALA A O 1
ATOM 560 N N . LEU A 1 80 ? 0.512 11.706 -0.550 1.00 75.88 80 LEU A N 1
ATOM 561 C CA . LEU A 1 80 ? 0.281 10.740 0.525 1.00 75.88 80 LEU A CA 1
ATOM 562 C C . LEU A 1 80 ? 0.452 11.365 1.911 1.00 75.88 80 LEU A C 1
ATOM 564 O O . LEU A 1 80 ? -0.398 11.151 2.774 1.00 75.88 80 LEU A O 1
ATOM 568 N N . LEU A 1 81 ? 1.489 12.182 2.115 1.00 78.25 81 LEU A N 1
ATOM 569 C CA . LEU A 1 81 ? 1.678 12.937 3.357 1.00 78.25 81 LEU A CA 1
ATOM 570 C C . LEU A 1 81 ? 0.524 13.908 3.615 1.00 78.25 81 LEU A C 1
ATOM 572 O O . LEU A 1 81 ? 0.065 14.011 4.748 1.00 78.25 81 LEU A O 1
ATOM 576 N N . ALA A 1 82 ? 0.012 14.576 2.581 1.00 78.38 82 ALA A N 1
ATOM 577 C CA . ALA A 1 82 ? -1.153 15.442 2.705 1.00 78.38 82 ALA A CA 1
ATOM 578 C C . ALA A 1 82 ? -2.391 14.644 3.141 1.00 78.38 82 ALA A C 1
ATOM 580 O O . ALA A 1 82 ? -3.081 15.051 4.072 1.00 78.38 82 ALA A O 1
ATOM 581 N N . ILE A 1 83 ? -2.650 13.475 2.544 1.00 73.19 83 ILE A N 1
ATOM 582 C CA . ILE A 1 83 ? -3.780 12.622 2.945 1.00 73.19 83 ILE A CA 1
ATOM 583 C C . ILE A 1 83 ? -3.603 12.130 4.393 1.00 73.19 83 ILE A C 1
ATOM 585 O O . ILE A 1 83 ? -4.565 12.159 5.163 1.00 73.19 83 ILE A O 1
ATOM 589 N N . MET A 1 84 ? -2.385 11.750 4.796 1.00 72.81 84 MET A N 1
ATOM 590 C CA . MET A 1 84 ? -2.071 11.392 6.187 1.00 72.81 84 MET A CA 1
ATOM 591 C C . MET A 1 84 ? -2.305 12.555 7.155 1.00 72.81 84 MET A C 1
ATOM 593 O O . MET A 1 84 ? -2.843 12.345 8.240 1.00 72.81 84 MET A O 1
ATOM 597 N N . LEU A 1 85 ? -1.948 13.778 6.758 1.00 72.31 85 LEU A N 1
ATOM 598 C CA . LEU A 1 85 ? -2.123 14.977 7.573 1.00 72.31 85 LEU A CA 1
ATOM 599 C C . LEU A 1 85 ? -3.603 15.355 7.725 1.00 72.31 85 LEU A C 1
ATOM 601 O O . LEU A 1 85 ? -4.033 15.740 8.809 1.00 72.31 85 LEU A O 1
ATOM 605 N N . PHE A 1 86 ? -4.398 15.217 6.661 1.00 66.06 86 PHE A N 1
ATOM 606 C CA . PHE A 1 86 ? -5.825 15.548 6.683 1.00 66.06 86 PHE A CA 1
ATOM 607 C C . PHE A 1 86 ? -6.703 14.463 7.333 1.00 66.06 86 PHE A C 1
ATOM 609 O O . PHE A 1 86 ? -7.786 14.776 7.829 1.00 66.06 86 PHE A O 1
ATOM 616 N N . ARG A 1 87 ? -6.275 13.192 7.357 1.00 64.44 87 ARG A N 1
ATOM 617 C CA . ARG A 1 87 ? -7.030 12.060 7.937 1.0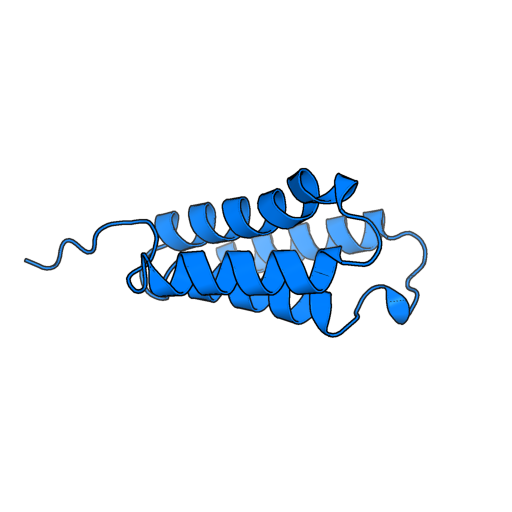0 64.44 87 ARG A CA 1
ATOM 618 C C . ARG A 1 87 ? -6.113 11.074 8.697 1.00 64.44 87 ARG A C 1
ATOM 620 O O . ARG A 1 87 ? -6.015 9.908 8.314 1.00 64.44 87 ARG 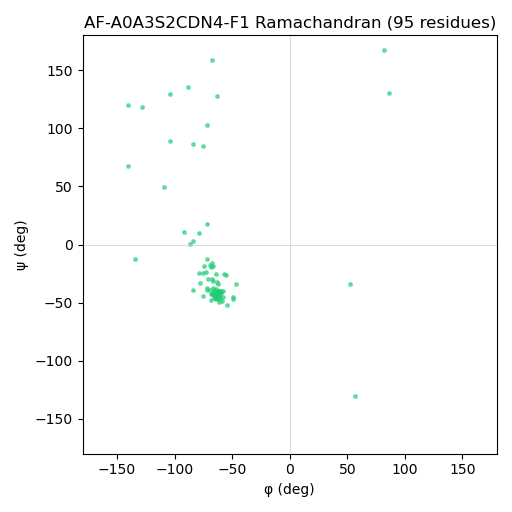A O 1
ATOM 627 N N . PRO A 1 88 ? -5.511 11.483 9.831 1.00 57.16 88 PRO A N 1
ATOM 628 C CA . PRO A 1 88 ? -4.541 10.667 10.576 1.00 57.16 88 PRO A CA 1
ATOM 629 C C . PRO A 1 88 ? -5.128 9.405 11.239 1.00 57.16 88 PRO A C 1
ATOM 631 O O . PRO A 1 88 ? -4.381 8.500 11.594 1.00 57.16 88 PRO A O 1
ATOM 634 N N . ASN A 1 89 ? -6.456 9.307 11.383 1.00 55.53 89 ASN A N 1
ATOM 635 C CA . ASN A 1 89 ? -7.138 8.148 11.984 1.00 55.53 89 ASN A CA 1
ATOM 636 C C . ASN A 1 89 ? -7.571 7.069 10.965 1.00 55.53 89 ASN A C 1
ATOM 638 O O . ASN A 1 89 ? -8.314 6.153 11.314 1.00 55.53 89 ASN A O 1
ATOM 642 N N . GLY A 1 90 ? -7.119 7.160 9.711 1.00 57.81 90 GLY A N 1
ATOM 643 C CA . GLY A 1 90 ? -7.536 6.267 8.630 1.00 57.81 90 GLY A CA 1
ATOM 644 C C . GLY A 1 90 ? -8.872 6.666 7.989 1.00 57.81 90 GLY A C 1
ATOM 645 O O . GLY A 1 90 ? -9.611 7.530 8.469 1.00 57.81 90 GLY A O 1
ATOM 646 N N . LEU A 1 91 ? -9.181 6.055 6.842 1.00 57.59 91 LEU A N 1
ATOM 647 C CA . LEU A 1 91 ? -10.375 6.380 6.043 1.00 57.59 91 LEU A CA 1
ATOM 648 C C . LEU A 1 91 ? -11.700 5.978 6.716 1.00 57.59 91 LEU A C 1
ATOM 650 O O . LEU A 1 91 ? -12.747 6.521 6.361 1.00 57.59 91 LEU A O 1
ATOM 654 N N . TRP A 1 92 ? -11.668 5.064 7.688 1.00 54.03 92 TRP A N 1
ATOM 655 C CA . TRP A 1 92 ? -12.860 4.566 8.372 1.00 54.03 92 TRP A CA 1
ATOM 656 C C . TRP A 1 92 ? -12.996 5.170 9.7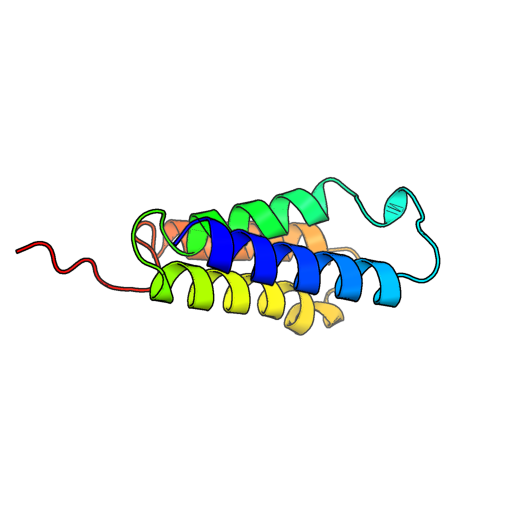80 1.00 54.03 92 TRP A C 1
ATOM 658 O O . TRP A 1 92 ? -12.038 5.091 10.547 1.00 54.03 92 TRP A O 1
ATOM 668 N N . PRO A 1 93 ? -14.160 5.733 10.165 1.00 57.28 93 PRO A N 1
ATOM 669 C CA . PRO A 1 93 ? -14.358 6.285 11.503 1.00 57.28 93 PRO A CA 1
ATOM 670 C C . PRO A 1 93 ? -14.233 5.193 12.569 1.00 57.28 93 PRO A C 1
ATOM 672 O O . PRO A 1 93 ? -14.915 4.163 12.495 1.00 57.28 93 PRO A O 1
ATOM 675 N N . ASP A 1 94 ? -13.400 5.419 13.583 1.00 56.56 94 ASP A N 1
ATOM 676 C CA . ASP A 1 94 ? -13.381 4.558 14.758 1.00 56.56 94 ASP A CA 1
ATOM 677 C C . ASP A 1 94 ? -14.651 4.819 15.575 1.00 56.56 94 ASP A C 1
ATOM 679 O O . ASP A 1 94 ? -14.779 5.831 16.262 1.00 56.56 94 ASP A O 1
ATOM 683 N N . LYS A 1 95 ? -15.634 3.916 15.488 1.00 50.91 95 LYS A N 1
ATOM 684 C CA . LYS A 1 95 ? -16.662 3.824 16.528 1.00 50.91 95 LYS A CA 1
ATOM 685 C C . LYS A 1 95 ? -16.025 3.138 17.734 1.00 50.91 95 LYS A C 1
ATOM 687 O O . LYS A 1 95 ? -16.130 1.921 17.877 1.00 50.91 95 LYS A O 1
ATOM 692 N N . ARG A 1 96 ? -15.349 3.930 18.564 1.00 49.19 96 ARG A N 1
ATOM 693 C CA . ARG A 1 96 ? -15.223 3.674 19.999 1.00 49.19 96 ARG A CA 1
ATOM 694 C C . ARG A 1 96 ? -16.166 4.639 20.713 1.00 49.19 96 ARG A C 1
ATOM 696 O O . ARG A 1 96 ? -15.800 5.771 21.010 1.00 49.19 96 ARG A O 1
ATOM 703 N N . VAL A 1 97 ? -17.403 4.182 20.890 1.00 43.78 97 VAL A N 1
ATOM 704 C CA . VAL A 1 97 ? -18.144 4.376 22.143 1.00 43.78 97 VAL A CA 1
ATOM 705 C C . VAL A 1 97 ? -18.052 3.065 22.904 1.00 43.78 97 VAL A C 1
ATOM 707 O O . VAL A 1 97 ? -18.096 2.015 22.217 1.00 43.78 97 VAL A O 1
#

Radius of gyration: 15.11 Å; Cα contacts (8 Å, |Δi|>4): 62; chains: 1; bounding box: 35×34×39 Å

pLDDT: mean 74.13, std 10.51, range [43.78, 95.25]

Mean predicted aligned error: 8.99 Å